Protein AF-A0A183HJH2-F1 (afdb_monomer)

Radius of gyration: 15.89 Å; Cα contacts (8 Å, |Δi|>4): 20; chains: 1; bounding box: 35×30×38 Å

Sequence (55 aa):
MEGKLSLWELSVFEFAQKHYKNDLIDMEVIGTEILNQEMIKDGQKLAPFFAAGFL

Organism: NCBI:txid387005

Solvent-accessible surface area (backbone atoms only — not comparable to full-atom values): 3439 Å² total; per-residue (Å²): 115,64,72,61,52,49,51,49,54,52,50,52,38,50,39,37,72,76,67,59,81,57,100,86,57,87,68,87,73,87,53,72,63,59,52,50,51,52,53,50,54,52,51,60,70,46,49,63,61,59,56,61,74,78,109

pLDDT: mean 89.77, std 10.46, range [50.44, 97.44]

Mean predicted aligned error: 5.61 Å

Structure (mmCIF, N/CA/C/O backbone):
data_AF-A0A183HJH2-F1
#
_entry.id   AF-A0A183HJH2-F1
#
loop_
_atom_site.group_PDB
_atom_site.id
_atom_site.type_symbol
_atom_site.label_atom_id
_atom_site.label_alt_id
_atom_site.label_comp_id
_atom_site.label_asym_id
_atom_site.label_entity_id
_atom_site.label_seq_id
_atom_site.pdbx_PDB_ins_code
_atom_site.Cartn_x
_atom_site.Cartn_y
_atom_site.Cartn_z
_atom_site.occupancy
_atom_site.B_iso_or_equiv
_atom_site.auth_seq_id
_atom_site.auth_comp_id
_atom_si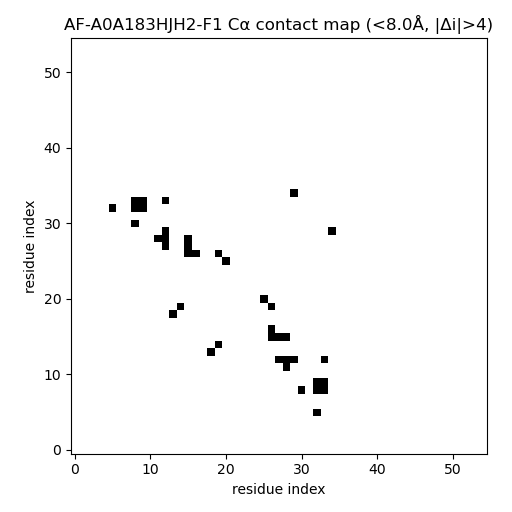te.auth_asym_id
_atom_site.auth_atom_id
_atom_site.pdbx_PDB_model_num
ATOM 1 N N . MET A 1 1 ? 12.931 15.843 5.142 1.00 62.16 1 MET A N 1
ATOM 2 C CA . MET A 1 1 ? 11.514 15.945 5.557 1.00 62.16 1 MET A CA 1
ATOM 3 C C . MET A 1 1 ? 10.671 14.959 4.756 1.00 62.16 1 MET A C 1
ATOM 5 O O . MET A 1 1 ? 9.958 14.183 5.372 1.00 62.16 1 MET A O 1
ATOM 9 N N . GLU A 1 2 ? 10.867 14.891 3.436 1.00 76.00 2 GLU A N 1
ATOM 10 C CA . GLU A 1 2 ? 10.211 13.946 2.511 1.00 76.00 2 GLU A CA 1
ATOM 11 C C . GLU A 1 2 ? 10.268 12.476 2.946 1.00 76.00 2 GLU A C 1
ATOM 13 O O . GLU A 1 2 ? 9.221 11.871 3.115 1.00 76.00 2 GLU A O 1
ATOM 18 N N . GLY A 1 3 ? 11.440 11.919 3.274 1.00 88.69 3 GLY A N 1
ATOM 19 C CA . GLY A 1 3 ? 11.523 10.497 3.658 1.00 88.69 3 GLY A CA 1
ATOM 20 C C . GLY A 1 3 ? 10.692 10.099 4.890 1.00 88.69 3 GLY A C 1
ATOM 21 O O . GLY A 1 3 ? 10.269 8.953 5.003 1.00 88.69 3 GLY A O 1
ATOM 22 N N . LYS A 1 4 ? 10.404 11.038 5.806 1.00 93.31 4 LYS A N 1
ATOM 23 C CA . LYS A 1 4 ? 9.501 10.774 6.942 1.00 93.31 4 LYS A CA 1
ATOM 24 C C . LYS A 1 4 ? 8.035 10.731 6.505 1.00 93.31 4 LYS A C 1
ATOM 26 O O . LYS A 1 4 ? 7.271 9.958 7.069 1.00 93.31 4 LYS A O 1
ATOM 31 N N . LEU A 1 5 ? 7.662 11.550 5.520 1.00 93.31 5 LEU A N 1
ATOM 32 C CA . LEU A 1 5 ? 6.321 11.559 4.936 1.00 93.31 5 LEU A CA 1
ATOM 33 C C . LEU A 1 5 ? 6.093 10.300 4.096 1.00 93.31 5 LEU A C 1
ATOM 35 O O . LEU A 1 5 ? 5.078 9.644 4.290 1.00 93.31 5 LEU A O 1
ATOM 39 N N . SER A 1 6 ? 7.070 9.897 3.278 1.00 95.19 6 SER A N 1
ATOM 40 C CA . SER A 1 6 ? 7.024 8.638 2.524 1.00 95.19 6 SER A CA 1
ATOM 41 C C . SER A 1 6 ? 6.889 7.426 3.449 1.00 95.19 6 SER A C 1
ATOM 43 O O . SER A 1 6 ? 6.062 6.551 3.216 1.00 95.19 6 SER A O 1
ATOM 45 N N . LEU A 1 7 ? 7.656 7.385 4.547 1.00 96.38 7 LEU A N 1
ATOM 46 C CA . LEU A 1 7 ? 7.545 6.303 5.528 1.00 96.38 7 LEU A CA 1
ATOM 47 C C . LEU A 1 7 ? 6.155 6.258 6.168 1.00 96.38 7 LEU A C 1
ATOM 49 O O . LEU A 1 7 ? 5.591 5.179 6.333 1.00 96.38 7 LEU A O 1
ATOM 53 N N . TRP A 1 8 ? 5.612 7.418 6.537 1.00 95.81 8 TRP A N 1
ATOM 54 C CA . TRP A 1 8 ? 4.273 7.510 7.107 1.00 95.81 8 TRP A CA 1
ATOM 55 C C . TRP A 1 8 ? 3.208 7.028 6.116 1.00 95.81 8 TRP A C 1
ATOM 57 O O . TRP A 1 8 ? 2.385 6.194 6.483 1.00 95.81 8 TRP A O 1
ATOM 67 N N . GLU A 1 9 ? 3.268 7.488 4.865 1.00 96.44 9 GLU A N 1
ATOM 68 C CA . GLU A 1 9 ? 2.342 7.108 3.794 1.00 96.44 9 GLU A CA 1
ATOM 69 C C . GLU A 1 9 ? 2.303 5.586 3.608 1.00 96.44 9 GLU A C 1
ATOM 71 O O . GLU A 1 9 ? 1.241 4.970 3.699 1.00 96.44 9 GLU A O 1
ATOM 76 N N . LEU A 1 10 ? 3.474 4.968 3.439 1.00 96.44 10 LEU A N 1
ATOM 77 C CA . LEU A 1 10 ? 3.596 3.522 3.258 1.00 96.44 10 LEU A CA 1
ATOM 78 C C . LEU A 1 10 ? 3.130 2.737 4.489 1.00 96.44 10 LEU A C 1
ATOM 80 O O . LEU A 1 10 ? 2.510 1.685 4.353 1.00 96.44 10 LEU A O 1
ATOM 84 N N . SER A 1 11 ? 3.383 3.262 5.690 1.00 97.06 11 SER A N 1
ATOM 85 C CA . SER A 1 11 ? 2.956 2.622 6.940 1.00 97.06 11 SER A CA 1
ATOM 86 C C . SER A 1 11 ? 1.432 2.636 7.096 1.00 97.06 11 SER A C 1
ATOM 88 O O . SER A 1 11 ? 0.842 1.648 7.530 1.00 97.06 11 SER A O 1
ATOM 90 N N . VAL A 1 12 ? 0.774 3.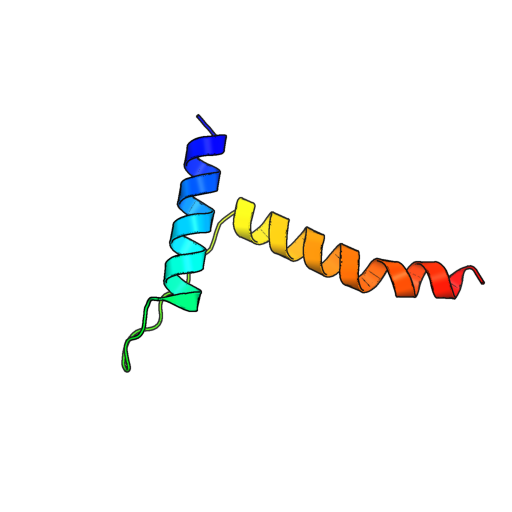742 6.732 1.00 97.00 12 VAL A N 1
ATOM 91 C CA . VAL A 1 12 ? -0.695 3.848 6.757 1.00 97.00 12 VA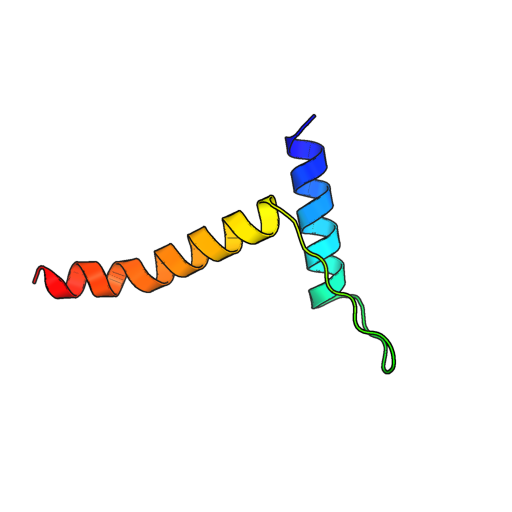L A CA 1
ATOM 92 C C . VAL A 1 12 ? -1.320 2.949 5.692 1.00 97.00 12 VA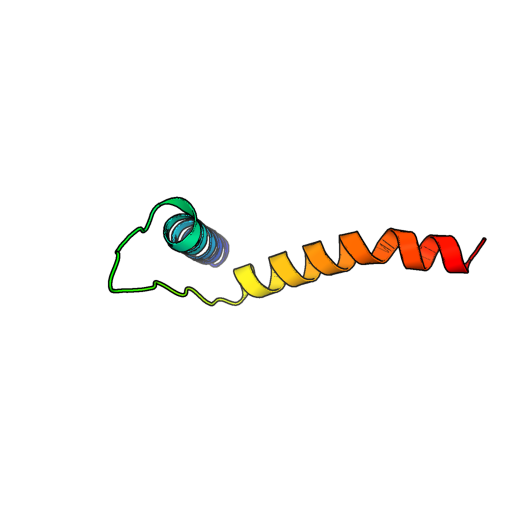L A C 1
ATOM 94 O O . VAL A 1 12 ? -2.305 2.270 5.974 1.00 97.00 12 VAL A O 1
ATOM 97 N N . PHE A 1 13 ? -0.727 2.887 4.500 1.00 97.19 13 PHE A N 1
ATOM 98 C CA . PHE A 1 13 ? -1.159 1.976 3.443 1.00 97.19 13 PHE A CA 1
ATOM 99 C C . PHE A 1 13 ? -1.073 0.507 3.867 1.00 97.19 13 PHE A C 1
ATOM 101 O O . PHE A 1 13 ? -2.037 -0.243 3.713 1.00 97.19 13 PHE A O 1
ATOM 108 N N . GLU A 1 14 ? 0.044 0.098 4.474 1.00 96.56 14 GLU A N 1
ATOM 109 C CA . GLU A 1 14 ? 0.195 -1.256 5.005 1.00 96.56 14 GLU A CA 1
ATOM 110 C C . GLU A 1 14 ? -0.839 -1.561 6.097 1.00 96.56 14 GLU A C 1
ATOM 112 O O . GLU A 1 14 ? -1.432 -2.644 6.107 1.00 96.56 14 GLU A O 1
ATOM 117 N N . PHE A 1 15 ? -1.093 -0.604 6.993 1.00 97.00 15 PHE A N 1
ATOM 118 C CA . PHE A 1 15 ? -2.129 -0.739 8.010 1.00 97.00 15 PHE A CA 1
ATOM 119 C C . PHE A 1 15 ? -3.511 -0.951 7.388 1.00 97.00 15 PHE A C 1
ATOM 121 O O . PHE A 1 15 ? -4.198 -1.904 7.763 1.00 97.00 15 PHE A O 1
ATOM 128 N N . ALA A 1 16 ? -3.897 -0.114 6.424 1.00 96.38 16 ALA A N 1
ATOM 129 C CA . ALA A 1 16 ? -5.185 -0.208 5.747 1.00 96.38 16 ALA A CA 1
ATOM 130 C C . ALA A 1 16 ? -5.379 -1.574 5.070 1.00 96.38 16 ALA A C 1
ATOM 132 O O . ALA A 1 16 ? -6.434 -2.181 5.210 1.00 96.38 16 ALA A O 1
ATOM 133 N N . GLN A 1 17 ? -4.342 -2.111 4.421 1.00 94.00 17 GLN A N 1
ATOM 134 C CA . GLN A 1 17 ? -4.443 -3.393 3.718 1.00 94.00 17 GLN A CA 1
ATOM 135 C C . GLN A 1 17 ? -4.406 -4.625 4.628 1.00 94.00 17 GLN A C 1
ATOM 137 O O . GLN A 1 17 ? -5.085 -5.617 4.363 1.00 94.00 17 GLN A O 1
ATOM 142 N N . LYS A 1 18 ? -3.544 -4.625 5.651 1.00 95.50 18 LYS A N 1
ATOM 143 C CA . LYS A 1 18 ? -3.230 -5.848 6.413 1.00 95.50 18 LYS A CA 1
ATOM 144 C C . LYS A 1 18 ? -3.890 -5.902 7.783 1.00 95.50 18 LYS A C 1
ATOM 146 O O . LYS A 1 18 ? -4.095 -6.995 8.317 1.00 95.50 18 LYS A O 1
ATOM 151 N N . HIS A 1 19 ? -4.184 -4.746 8.368 1.00 95.44 19 HIS A N 1
ATOM 152 C CA . HIS A 1 19 ? -4.558 -4.633 9.774 1.00 95.44 19 HIS A CA 1
ATOM 153 C C . HIS A 1 19 ? -5.958 -4.060 9.977 1.00 95.44 19 HIS A C 1
ATOM 155 O O . HIS A 1 19 ? -6.657 -4.502 10.891 1.00 95.44 19 HIS A O 1
ATOM 161 N N . TYR A 1 20 ? -6.389 -3.120 9.139 1.00 96.12 20 TYR A N 1
ATOM 162 C CA . TYR A 1 20 ? -7.745 -2.597 9.195 1.00 96.12 20 TYR A CA 1
ATOM 163 C C . TYR A 1 20 ? -8.743 -3.658 8.720 1.00 96.12 20 TYR A C 1
ATOM 165 O O . TYR A 1 20 ? -8.616 -4.214 7.632 1.00 9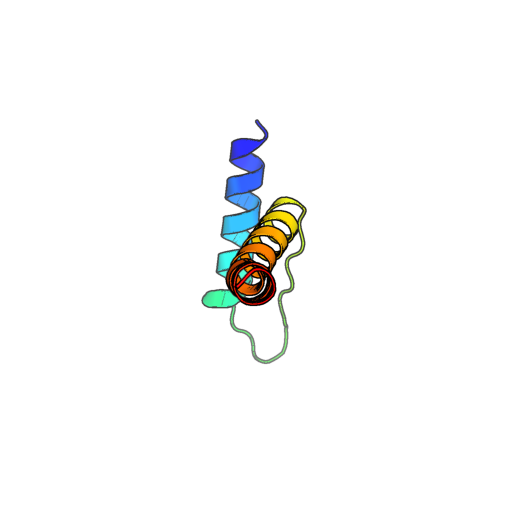6.12 20 TYR A O 1
ATOM 173 N N . LYS A 1 21 ? -9.729 -3.966 9.566 1.00 93.69 21 LYS A N 1
ATOM 174 C CA . LYS A 1 21 ? -10.837 -4.867 9.241 1.00 93.69 21 LYS A CA 1
ATOM 175 C C . LYS A 1 21 ? -12.120 -4.316 9.833 1.00 93.69 21 LYS A C 1
ATOM 177 O O . LYS A 1 21 ? -12.207 -4.108 11.044 1.00 93.69 21 LYS A O 1
ATOM 182 N N . ASN A 1 22 ? -13.109 -4.098 8.981 1.00 95.81 22 ASN A N 1
ATOM 183 C CA . ASN A 1 22 ? -14.449 -3.709 9.373 1.00 95.81 22 ASN A CA 1
ATOM 184 C C . ASN A 1 22 ? -15.440 -4.275 8.351 1.00 95.81 22 ASN A C 1
ATOM 186 O O . ASN A 1 22 ? -15.178 -4.225 7.154 1.00 95.81 22 ASN A O 1
ATOM 190 N N . ASP A 1 23 ? -16.569 -4.801 8.816 1.00 95.88 23 ASP A N 1
ATOM 191 C CA . ASP A 1 23 ? -17.542 -5.460 7.934 1.00 95.88 23 ASP A CA 1
ATOM 192 C C . ASP A 1 23 ? -18.386 -4.469 7.112 1.00 95.88 23 ASP A C 1
ATOM 194 O O . ASP A 1 23 ? -19.087 -4.869 6.185 1.00 95.88 23 ASP A O 1
ATOM 198 N N . LEU A 1 24 ? -18.353 -3.179 7.463 1.00 97.44 24 LEU A N 1
ATOM 199 C CA . LEU A 1 24 ? -19.197 -2.132 6.879 1.00 97.44 24 LEU A CA 1
ATOM 200 C C . LEU A 1 24 ? -18.405 -1.019 6.188 1.00 97.44 24 LEU A C 1
ATOM 202 O O . LEU A 1 24 ? -18.988 -0.249 5.427 1.00 97.44 24 LEU A O 1
ATOM 206 N N . ILE A 1 25 ? -17.113 -0.889 6.487 1.00 95.69 25 ILE A N 1
ATOM 207 C CA . ILE A 1 25 ? -16.276 0.220 6.028 1.00 95.69 25 ILE A CA 1
ATOM 208 C C . ILE A 1 25 ? -15.011 -0.346 5.400 1.00 95.69 25 ILE A C 1
ATOM 210 O O . ILE A 1 25 ? -14.312 -1.141 6.026 1.00 95.69 25 ILE A O 1
ATOM 214 N N . ASP A 1 26 ? -14.702 0.130 4.198 1.00 94.81 26 ASP A N 1
ATOM 215 C CA . ASP A 1 26 ? -13.420 -0.103 3.545 1.00 94.81 26 ASP A CA 1
ATOM 216 C C . ASP A 1 26 ? -12.522 1.133 3.678 1.00 94.81 26 ASP A C 1
ATOM 218 O O . ASP A 1 26 ? -12.999 2.273 3.660 1.00 94.81 26 ASP A O 1
ATOM 222 N N . MET A 1 27 ? -11.221 0.904 3.847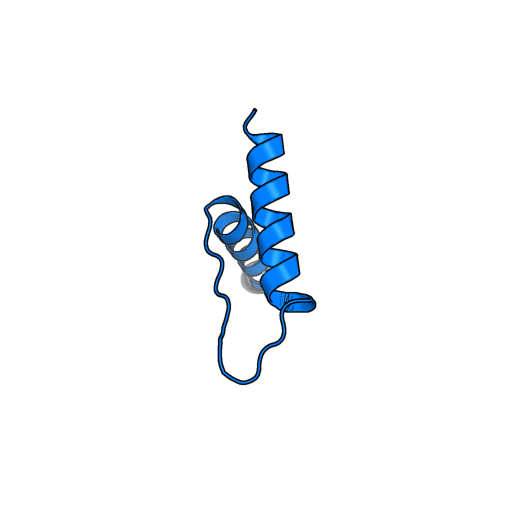 1.00 95.25 27 MET A N 1
ATOM 223 C CA . MET A 1 27 ? -10.220 1.958 3.955 1.00 95.25 27 MET A CA 1
ATOM 224 C C . MET A 1 27 ? -9.283 1.898 2.756 1.00 95.25 27 MET A C 1
ATOM 226 O O . MET A 1 27 ? -8.361 1.088 2.702 1.00 95.25 27 MET A O 1
ATOM 230 N N . GLU A 1 28 ? -9.469 2.843 1.840 1.00 94.50 28 GLU A N 1
ATOM 231 C CA . GLU A 1 28 ? -8.568 3.048 0.713 1.00 94.50 28 GLU A CA 1
ATOM 232 C C . GLU A 1 28 ? -7.565 4.162 1.022 1.00 94.50 28 GLU A C 1
ATOM 234 O O . GLU A 1 28 ? -7.926 5.260 1.450 1.00 94.50 28 GLU A O 1
ATOM 239 N N . VAL A 1 29 ? -6.283 3.879 0.793 1.00 95.44 29 VAL A N 1
ATOM 240 C CA . VAL A 1 29 ? -5.188 4.836 0.982 1.00 95.44 29 VAL A CA 1
ATOM 241 C C . VAL A 1 29 ? -4.452 4.985 -0.340 1.00 95.44 29 VAL A C 1
ATOM 243 O O . VAL A 1 29 ? -3.983 4.004 -0.915 1.00 95.44 29 VAL A O 1
ATOM 246 N N . ILE A 1 30 ? -4.358 6.224 -0.818 1.00 93.81 30 ILE A N 1
ATOM 247 C CA . ILE A 1 30 ? -3.739 6.581 -2.095 1.00 93.81 30 ILE A CA 1
ATOM 248 C C . ILE A 1 30 ? -2.672 7.635 -1.825 1.00 93.81 30 ILE A C 1
ATOM 250 O O . ILE A 1 30 ? -2.898 8.583 -1.072 1.00 93.81 30 ILE A O 1
ATOM 254 N N . GLY A 1 31 ? -1.520 7.485 -2.468 1.00 94.62 31 GLY A N 1
ATOM 255 C CA . GLY A 1 31 ? -0.412 8.414 -2.338 1.00 94.62 31 GLY A CA 1
ATOM 256 C C . GLY A 1 31 ? 0.630 8.207 -3.432 1.00 94.62 31 GLY A C 1
ATOM 257 O O . GLY A 1 31 ? 0.588 7.234 -4.191 1.00 94.62 31 GLY A O 1
ATOM 258 N N . THR A 1 32 ? 1.524 9.182 -3.572 1.00 94.88 32 THR A N 1
ATOM 259 C CA . THR A 1 32 ? 2.507 9.215 -4.659 1.00 94.88 32 THR A CA 1
ATOM 260 C C . THR A 1 32 ? 3.586 8.152 -4.508 1.00 94.88 32 THR A C 1
ATOM 262 O O . THR A 1 32 ? 4.023 7.591 -5.511 1.00 94.88 32 THR A O 1
ATOM 265 N N . GLU A 1 33 ? 4.008 7.854 -3.278 1.00 95.69 33 GLU A N 1
ATOM 266 C CA . GLU A 1 33 ? 5.024 6.832 -3.031 1.00 95.69 33 GLU A CA 1
ATOM 267 C C . GLU A 1 33 ? 4.432 5.431 -3.221 1.00 95.69 33 GLU A C 1
ATOM 269 O O . GLU A 1 33 ? 5.067 4.568 -3.826 1.00 95.69 33 GLU A O 1
ATOM 274 N N . ILE A 1 34 ? 3.181 5.228 -2.796 1.00 95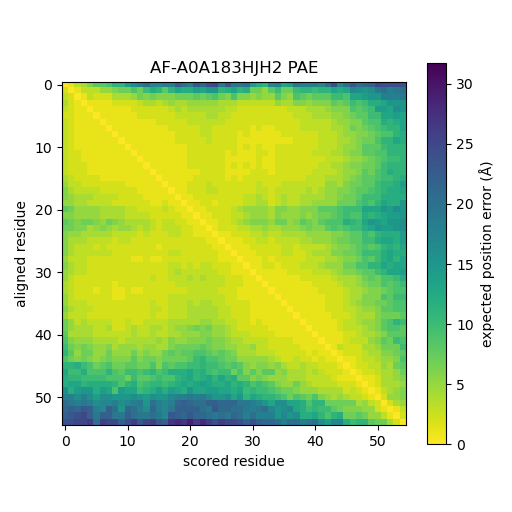.69 34 ILE A N 1
ATOM 275 C CA . ILE A 1 34 ? 2.429 3.988 -3.046 1.00 95.69 34 ILE A CA 1
ATOM 276 C C . ILE A 1 34 ? 2.325 3.722 -4.554 1.00 95.69 34 ILE A C 1
ATOM 278 O O . ILE A 1 34 ? 2.649 2.627 -5.019 1.00 95.69 34 ILE A O 1
ATOM 282 N N . LEU A 1 35 ? 1.923 4.735 -5.334 1.00 95.12 35 LEU A N 1
ATOM 283 C CA . LEU A 1 35 ? 1.829 4.627 -6.791 1.00 95.12 35 LEU A CA 1
ATOM 284 C C . LEU A 1 35 ? 3.185 4.278 -7.421 1.00 95.12 35 LEU A C 1
ATOM 286 O O . LEU A 1 35 ? 3.261 3.385 -8.264 1.00 95.12 35 LEU A O 1
ATOM 290 N N . ASN A 1 36 ? 4.255 4.952 -6.998 1.00 94.81 36 ASN A N 1
ATOM 291 C CA . ASN A 1 36 ? 5.603 4.704 -7.500 1.00 94.81 36 ASN A CA 1
ATOM 292 C C . ASN A 1 36 ? 6.053 3.252 -7.249 1.00 94.81 36 ASN A C 1
ATOM 294 O O . ASN A 1 36 ? 6.589 2.602 -8.149 1.00 94.81 36 ASN A O 1
ATOM 298 N N . GLN A 1 37 ? 5.789 2.704 -6.058 1.00 93.50 37 GLN A N 1
ATOM 299 C CA . GLN A 1 37 ? 6.147 1.321 -5.734 1.00 93.50 37 GLN A CA 1
ATOM 300 C C . GLN A 1 37 ? 5.386 0.294 -6.570 1.00 93.50 37 GLN A C 1
ATOM 302 O O . GLN A 1 37 ? 5.999 -0.654 -7.070 1.00 93.50 37 GLN A O 1
ATOM 307 N N . GLU A 1 38 ? 4.080 0.480 -6.773 1.00 90.81 38 GLU A N 1
ATOM 308 C CA . GLU A 1 38 ? 3.308 -0.432 -7.621 1.00 90.81 38 GLU A CA 1
ATOM 309 C C . GLU A 1 38 ? 3.748 -0.339 -9.094 1.00 90.81 38 GLU A C 1
ATOM 311 O O . GLU A 1 38 ? 3.908 -1.375 -9.740 1.00 90.81 38 GLU A O 1
ATOM 316 N N . MET A 1 39 ? 4.087 0.854 -9.602 1.00 93.56 39 MET A N 1
ATOM 317 C CA . MET A 1 39 ? 4.667 1.007 -10.946 1.00 93.56 39 MET A CA 1
ATOM 318 C C . MET A 1 39 ? 6.006 0.270 -11.101 1.00 93.56 39 MET A C 1
ATOM 320 O O . MET A 1 39 ? 6.227 -0.405 -12.108 1.00 93.56 39 MET A O 1
ATOM 324 N N . ILE A 1 40 ? 6.902 0.364 -10.112 1.00 92.69 40 ILE A N 1
ATOM 325 C CA . ILE A 1 40 ? 8.190 -0.352 -10.120 1.00 92.69 40 ILE A CA 1
ATOM 326 C C . ILE A 1 40 ? 7.964 -1.867 -10.122 1.00 92.69 40 ILE A C 1
ATOM 328 O O . ILE A 1 40 ? 8.582 -2.593 -10.903 1.00 92.69 40 ILE A O 1
ATOM 332 N N . LYS A 1 41 ? 7.073 -2.349 -9.256 1.00 92.38 41 LYS A N 1
ATOM 333 C CA . LYS A 1 41 ? 6.739 -3.770 -9.113 1.00 92.38 41 LYS A CA 1
ATOM 334 C C . LYS A 1 41 ? 6.135 -4.341 -10.392 1.00 92.38 41 LYS A C 1
ATOM 336 O O . LYS A 1 41 ? 6.500 -5.442 -10.801 1.00 92.38 41 LYS A O 1
ATOM 341 N N . ASP A 1 42 ? 5.258 -3.597 -11.055 1.00 91.12 42 ASP A N 1
ATOM 342 C CA . ASP A 1 42 ? 4.710 -4.003 -12.346 1.00 91.12 42 ASP A CA 1
ATOM 343 C C . ASP A 1 42 ? 5.768 -3.965 -13.454 1.00 91.12 42 ASP A C 1
ATOM 345 O O . ASP A 1 42 ? 5.867 -4.913 -14.235 1.00 91.12 42 ASP A O 1
ATOM 349 N N . GLY A 1 43 ? 6.653 -2.964 -13.461 1.00 89.62 43 GLY A N 1
ATOM 350 C CA . GLY A 1 43 ? 7.817 -2.938 -14.351 1.00 89.62 43 GLY A CA 1
ATOM 351 C C . GLY A 1 43 ? 8.719 -4.171 -14.195 1.00 89.62 43 GLY A C 1
ATOM 352 O O . GLY A 1 43 ? 9.127 -4.774 -15.188 1.00 89.62 43 GLY A O 1
ATOM 353 N N . GLN A 1 44 ? 8.979 -4.608 -12.958 1.00 90.06 44 GLN A N 1
ATOM 354 C CA . GLN A 1 44 ? 9.765 -5.817 -12.677 1.00 90.06 44 GLN A CA 1
ATOM 355 C C . GLN A 1 44 ? 9.094 -7.095 -13.192 1.00 90.06 44 GLN A C 1
ATOM 357 O O . GLN A 1 44 ? 9.779 -7.962 -13.732 1.00 90.06 44 GLN A O 1
ATOM 362 N N . LYS A 1 45 ? 7.764 -7.216 -13.074 1.00 89.88 45 LYS A N 1
ATOM 363 C CA . LYS A 1 45 ? 7.019 -8.361 -13.630 1.00 89.88 45 LYS A CA 1
ATOM 364 C C . LYS A 1 45 ? 7.086 -8.413 -15.154 1.00 89.88 45 LYS A C 1
ATOM 366 O O . LYS A 1 45 ? 7.042 -9.499 -15.724 1.00 89.88 45 LYS A O 1
ATOM 371 N N . LEU A 1 46 ? 7.170 -7.257 -15.811 1.00 87.00 46 LEU A N 1
ATOM 372 C CA . LEU A 1 46 ? 7.219 -7.161 -17.269 1.00 87.00 46 LEU A CA 1
ATOM 373 C C . LEU A 1 46 ? 8.622 -7.408 -17.843 1.00 87.00 46 LEU A C 1
ATOM 375 O O . LEU A 1 46 ? 8.742 -7.871 -18.977 1.00 87.00 46 LEU A O 1
ATOM 379 N N . ALA A 1 47 ? 9.683 -7.156 -17.069 1.00 86.00 47 ALA A N 1
ATOM 380 C CA . ALA A 1 47 ? 11.072 -7.276 -17.521 1.00 86.00 47 ALA A CA 1
ATOM 381 C C . ALA A 1 47 ? 11.432 -8.627 -18.193 1.00 86.00 47 ALA A C 1
ATOM 383 O O . ALA A 1 47 ? 12.082 -8.601 -19.242 1.00 86.00 47 ALA A O 1
ATOM 384 N N . PRO A 1 48 ? 10.990 -9.802 -17.696 1.00 82.12 48 PRO A N 1
ATOM 385 C CA . PRO A 1 48 ? 11.275 -11.084 -18.345 1.00 82.12 48 PRO A CA 1
ATOM 386 C C . PRO A 1 48 ? 10.652 -11.226 -19.741 1.00 82.12 48 PRO A C 1
ATOM 388 O O . PRO A 1 48 ? 11.249 -11.852 -20.615 1.00 82.12 48 PRO A O 1
ATOM 391 N N . PHE A 1 49 ? 9.480 -10.628 -19.979 1.00 81.44 49 PHE A N 1
ATOM 392 C CA . PHE A 1 49 ? 8.811 -10.680 -21.284 1.00 81.44 49 PHE A CA 1
ATOM 393 C C . PHE A 1 49 ? 9.545 -9.845 -22.333 1.00 81.44 49 PHE A C 1
ATOM 395 O O . PHE A 1 49 ? 9.615 -10.246 -23.492 1.00 81.44 49 PHE A O 1
AT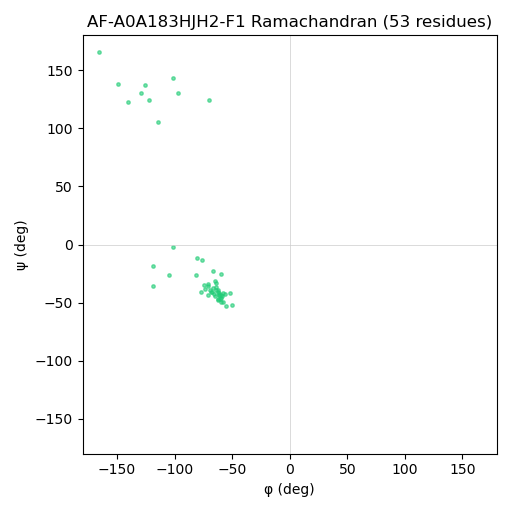OM 402 N N . PHE A 1 50 ? 10.150 -8.726 -21.924 1.00 74.69 50 PHE A N 1
ATOM 403 C CA . PHE A 1 50 ? 11.040 -7.968 -22.800 1.00 74.69 50 PHE A CA 1
ATOM 404 C C . PHE A 1 50 ? 12.288 -8.780 -23.161 1.00 74.69 50 PHE A C 1
ATOM 406 O O . PHE A 1 50 ? 12.643 -8.838 -24.332 1.00 74.69 50 PHE A O 1
ATOM 413 N N . ALA A 1 51 ? 12.917 -9.460 -22.195 1.00 73.50 51 ALA A N 1
ATOM 414 C CA . ALA A 1 51 ? 14.103 -10.284 -22.447 1.00 73.50 51 ALA A CA 1
ATOM 415 C C . ALA A 1 51 ? 13.826 -11.461 -23.402 1.00 73.50 51 ALA A C 1
ATOM 417 O O . ALA A 1 51 ? 14.642 -11.744 -24.276 1.00 73.50 51 ALA A O 1
ATOM 418 N N . ALA A 1 52 ? 12.664 -12.107 -23.275 1.00 73.69 52 ALA A N 1
ATOM 419 C CA . ALA A 1 52 ? 12.248 -13.199 -24.156 1.00 73.69 52 ALA A CA 1
ATOM 420 C C . ALA A 1 52 ? 11.990 -12.758 -25.610 1.00 73.69 52 ALA A C 1
ATOM 422 O O . ALA A 1 52 ? 12.054 -13.588 -26.504 1.00 73.69 52 ALA A O 1
ATOM 423 N N . GLY A 1 53 ? 11.707 -11.474 -25.860 1.00 63.78 53 GLY A N 1
ATOM 424 C CA . GLY A 1 53 ? 11.529 -10.937 -27.214 1.00 63.78 53 GLY A CA 1
ATOM 425 C C . GLY A 1 53 ? 12.835 -10.626 -27.959 1.00 63.78 53 GLY A C 1
ATOM 426 O O . GLY A 1 53 ? 12.790 -10.359 -29.157 1.00 63.78 53 GLY A O 1
ATOM 427 N N . PHE A 1 54 ? 13.982 -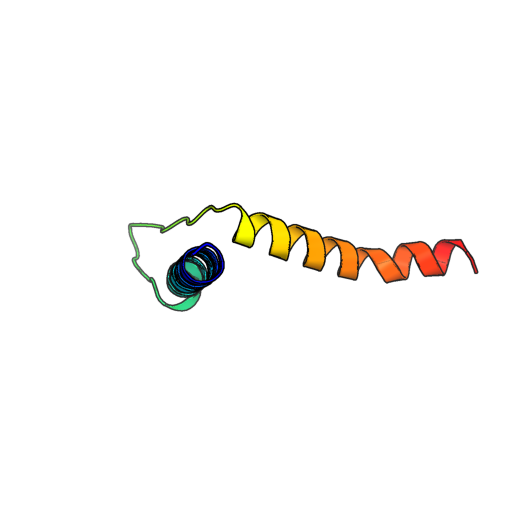10.639 -27.269 1.00 62.16 54 PHE A N 1
ATOM 428 C CA . PHE A 1 54 ? 15.312 -10.411 -27.855 1.00 62.16 54 PHE A CA 1
ATOM 429 C C . PHE A 1 54 ? 16.120 -11.705 -28.079 1.00 62.16 54 PHE A C 1
ATOM 431 O O . PHE A 1 54 ? 17.237 -11.625 -28.595 1.00 62.16 54 PHE A O 1
ATOM 438 N N . LEU A 1 55 ? 15.580 -12.867 -27.687 1.00 50.44 55 LEU A N 1
ATOM 439 C CA . LEU A 1 55 ? 16.158 -14.206 -27.875 1.00 50.44 55 LEU A CA 1
ATOM 440 C C . LEU A 1 55 ? 15.371 -14.979 -28.935 1.00 50.44 55 LEU A C 1
ATOM 442 O O . LEU A 1 55 ? 16.030 -15.619 -29.783 1.00 50.44 55 LEU A O 1
#

Foldseek 3Di:
DVVVVLVVLVVVQCCQPPPDDDPPDHDDRDDDSVVVVVVVVVVVVCVVVVVVVVD

Secondary structure (DSSP, 8-state):
-HHHHHHHHHHHHHHHHHT---SS-------HHHHHHHHHHHHHHHHHHHHHT--